Protein AF-T1CA15-F1 (afdb_monomer_lite)

pLDDT: mean 94.66, std 3.18, range [81.75, 98.56]

InterPro domains:
  IPR001030 Aconitase/3-isopropylmalate dehydratase large subunit, alpha/beta/alpha domain [PF00330] (1-176)
  IPR001030 Aconitase/3-isopropylmalate dehydratase large subunit, alpha/beta/alpha domain [PR00415] (44-57)
  IPR001030 Aconitase/3-isopropylmalate dehydratase large subunit, alpha/beta/alpha domain [PR00415] (68-76)
  IPR001030 Aconitase/3-isopropylmalate dehydratase large subunit, alpha/beta/alpha domain [PR00415] (101-114)
  IPR001030 Aconitase/3-isopropylmalate dehydratase large subunit, alpha/beta/alpha domain [PR00415] (115-130)
  IPR006249 Aconitase/Iron-responsive element-binding protein 2 [PTHR11670] (1-176)
  IPR015931 Aconitase/3-isopropylmalate dehydratase large subunit, alpha/beta/alpha, subdomain 1/3 [G3DSA:3.30.499.10] (1-176)
  IPR036008 Aconitase, iron-sulfur domain [SSF53732] (1-176)

Radius of gyration: 20.43 Å; chains: 1; bounding box: 48×47×51 Å

Sequence (176 aa):
MRDAMKKLGGDPKRINPLSPVELVIDHSVQVDFAQSPDSFARNRTMEFERNHERYAFLRWGQEAFDNFRVVPPDTGIVHQVNIEYLARVVFANQLSGTSWLYPDTLVGTDSHTTMVNGLGVLGWGVGGIEAEAAMLGQPMTMVIPEVVGVRLTGRLGAHATATDLVLTLTEMLRKH

Secondary structure (DSSP, 8-state):
-HHHHHHTTS-GGG-S-SS-EEEE--SS---SS-SSTTHHHHHHHHHHHHHHHHHHHHHHHHHH-TTEEEEPTTS--HHHHIIIII--SEEEEEETTEEEEEE-EEEESSGGGGGGGGGT-EEEE--HHHHHHHHTTPPPP-PPPP-------S---TT--HHHHHHHHHHHHHH-

Structure (mmCIF, N/CA/C/O backbone):
data_AF-T1CA15-F1
#
_entry.id   AF-T1CA15-F1
#
loop_
_atom_site.group_PDB
_atom_site.id
_atom_site.type_symbol
_atom_site.label_atom_id
_atom_site.label_alt_id
_atom_site.label_comp_id
_atom_site.label_asym_id
_atom_site.label_entity_id
_atom_site.label_seq_id
_atom_site.pdbx_PDB_ins_code
_atom_site.Cartn_x
_atom_site.Cartn_y
_atom_site.Cartn_z
_atom_site.occupancy
_atom_site.B_iso_or_equiv
_atom_site.auth_seq_id
_atom_site.auth_comp_id
_atom_site.auth_asym_id
_atom_site.auth_atom_id
_atom_site.pdbx_PDB_model_num
ATOM 1 N N . MET A 1 1 ? -10.707 16.316 12.536 1.00 89.19 1 MET A N 1
ATOM 2 C CA . MET A 1 1 ? -11.634 15.716 13.533 1.00 89.19 1 MET A CA 1
ATOM 3 C C . MET A 1 1 ? -11.376 16.136 14.988 1.00 89.19 1 MET A C 1
ATOM 5 O O . MET A 1 1 ? -12.339 16.474 15.669 1.00 89.19 1 MET A O 1
ATOM 9 N N . ARG A 1 2 ? -10.124 16.174 15.480 1.00 93.44 2 ARG A N 1
ATOM 10 C CA . ARG A 1 2 ? -9.797 16.571 16.873 1.00 93.44 2 ARG A CA 1
ATOM 11 C C . ARG A 1 2 ? -10.387 17.921 17.311 1.00 93.44 2 ARG A C 1
ATOM 13 O O . ARG A 1 2 ? -11.005 17.998 18.370 1.00 93.44 2 ARG A O 1
ATOM 20 N N . ASP A 1 3 ? -10.282 18.954 16.477 1.00 94.81 3 ASP A N 1
ATOM 21 C CA . ASP A 1 3 ? -10.852 20.272 16.795 1.00 94.81 3 ASP A CA 1
ATOM 22 C C . ASP A 1 3 ? -12.380 20.262 16.880 1.00 94.81 3 ASP A C 1
ATOM 24 O O . ASP A 1 3 ? -12.959 20.933 17.731 1.00 94.81 3 ASP A O 1
ATOM 28 N N . ALA A 1 4 ? -13.046 19.484 16.022 1.00 94.00 4 ALA A N 1
ATOM 29 C CA . ALA A 1 4 ? -14.497 19.329 16.066 1.00 94.00 4 ALA A CA 1
ATOM 30 C C . ALA A 1 4 ? -14.933 18.613 17.354 1.00 94.00 4 ALA A C 1
ATOM 32 O O . ALA A 1 4 ? -15.841 19.086 18.030 1.00 94.00 4 ALA A O 1
ATOM 33 N N . MET A 1 5 ? -14.226 17.546 17.745 1.00 94.12 5 MET A N 1
ATOM 34 C CA . MET A 1 5 ? -14.454 16.837 19.010 1.00 94.12 5 MET A CA 1
ATOM 35 C C . MET A 1 5 ? -14.332 17.785 20.210 1.00 94.12 5 MET A C 1
ATOM 37 O O . MET A 1 5 ? -15.215 17.813 21.064 1.00 94.12 5 MET A O 1
ATOM 41 N N . LYS A 1 6 ? -13.299 18.640 20.215 1.00 95.56 6 LYS A N 1
ATOM 42 C CA . LYS A 1 6 ? -13.110 19.674 21.242 1.00 95.56 6 LYS A CA 1
ATOM 43 C C . LYS A 1 6 ? -14.263 20.680 21.275 1.00 95.56 6 LYS A C 1
ATOM 45 O O . LYS A 1 6 ? -14.764 20.996 22.349 1.00 95.56 6 LYS A O 1
ATOM 50 N N . LYS A 1 7 ? -14.686 21.191 20.111 1.00 96.00 7 LYS A N 1
ATOM 51 C CA . LYS A 1 7 ? -15.799 22.155 19.996 1.00 96.00 7 LYS A CA 1
ATOM 52 C C . LYS A 1 7 ? -17.125 21.582 20.499 1.00 96.00 7 LYS A C 1
ATOM 54 O O . LYS A 1 7 ? -17.937 22.329 21.027 1.00 96.00 7 LYS A O 1
ATOM 59 N N . LEU A 1 8 ? -17.319 20.272 20.361 1.00 95.62 8 LEU A N 1
ATOM 60 C CA . LEU A 1 8 ? -18.486 19.546 20.864 1.00 95.62 8 LEU A CA 1
ATOM 61 C C . LEU A 1 8 ? -18.357 19.136 22.347 1.00 95.62 8 LEU A C 1
ATOM 63 O O . LEU A 1 8 ? -19.234 18.450 22.862 1.00 95.62 8 LEU A O 1
ATOM 67 N N . GLY A 1 9 ? -17.283 19.540 23.038 1.00 96.19 9 GLY A N 1
ATOM 68 C CA . GLY A 1 9 ? -17.047 19.233 24.455 1.00 96.19 9 GLY A CA 1
ATOM 69 C C . GLY A 1 9 ? -16.539 17.812 24.730 1.00 96.19 9 GLY A C 1
ATOM 70 O O . GLY A 1 9 ? -16.473 17.403 25.887 1.00 96.19 9 GLY A O 1
ATOM 71 N N . 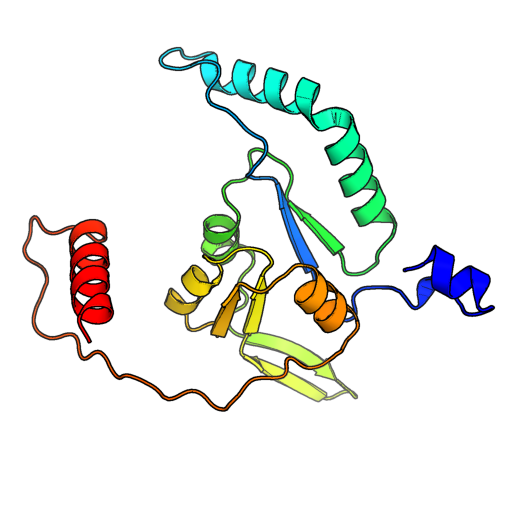GLY A 1 10 ? -16.183 17.053 23.691 1.00 94.69 10 GLY A N 1
ATOM 72 C CA . GLY A 1 10 ? -15.599 15.720 23.814 1.00 94.69 10 GLY A CA 1
ATOM 73 C C . GLY A 1 10 ? -14.077 15.745 23.974 1.00 94.69 10 GLY A C 1
ATOM 74 O O . GLY A 1 10 ? -13.422 16.757 23.730 1.00 94.69 10 GLY A O 1
ATOM 75 N N . ASP A 1 11 ? -13.501 14.598 24.340 1.00 94.06 11 ASP A N 1
ATOM 76 C CA . ASP A 1 11 ? -12.048 14.415 24.421 1.00 94.06 11 ASP A CA 1
ATOM 77 C C . ASP A 1 11 ? -11.429 14.208 23.020 1.00 94.06 11 ASP A C 1
ATOM 79 O O . ASP A 1 11 ? -11.693 13.179 22.386 1.00 94.06 11 ASP A O 1
ATOM 83 N N . PRO A 1 12 ? -10.576 15.129 22.526 1.00 93.06 12 PRO A N 1
ATOM 84 C CA . PRO A 1 12 ? -9.920 14.997 21.227 1.00 93.06 12 PRO A CA 1
ATOM 85 C C . PRO A 1 12 ? -8.980 13.797 21.132 1.00 93.06 12 PRO A C 1
ATOM 87 O O . PRO A 1 12 ? -8.750 13.308 20.027 1.00 93.06 12 PRO A O 1
ATOM 90 N N . LYS A 1 13 ? -8.446 13.297 22.255 1.00 92.62 13 LYS A N 1
ATOM 91 C CA . LYS A 1 13 ? -7.541 12.137 22.253 1.00 92.62 13 LYS A CA 1
ATOM 92 C C . LYS A 1 13 ? -8.232 10.853 21.808 1.00 92.62 13 LYS A C 1
ATOM 94 O O . LYS A 1 13 ? -7.567 9.949 21.322 1.00 92.62 13 LYS A O 1
ATOM 99 N N . ARG A 1 14 ? -9.566 10.799 21.882 1.00 89.75 14 ARG A N 1
ATOM 100 C CA . ARG A 1 14 ? -10.356 9.694 21.317 1.00 89.75 14 ARG A CA 1
ATOM 101 C C . ARG A 1 14 ? -10.278 9.616 19.793 1.00 89.75 14 ARG A C 1
ATOM 103 O O . ARG A 1 14 ? -10.578 8.569 19.235 1.00 89.75 14 ARG A O 1
ATOM 110 N N . ILE A 1 15 ? -9.895 10.702 19.122 1.00 92.25 15 ILE A N 1
ATOM 111 C CA . ILE A 1 15 ? -9.552 10.669 17.701 1.00 92.25 15 ILE A CA 1
ATOM 112 C C . ILE A 1 15 ? -8.110 10.169 17.609 1.00 92.25 15 ILE A C 1
ATOM 114 O O . ILE A 1 15 ? -7.158 10.959 17.641 1.00 92.25 15 ILE A O 1
ATOM 118 N N . ASN A 1 16 ? -7.969 8.850 17.569 1.00 92.50 16 ASN A N 1
ATOM 119 C CA . ASN A 1 16 ? -6.706 8.142 17.431 1.00 92.50 16 ASN A CA 1
ATOM 120 C C . ASN A 1 16 ? -6.945 6.823 16.684 1.00 92.50 16 ASN A C 1
ATOM 122 O O . ASN A 1 16 ? -7.985 6.205 16.927 1.00 92.50 16 ASN A O 1
ATOM 126 N N . PRO A 1 17 ? -6.019 6.367 15.822 1.00 92.69 17 PRO A N 1
ATOM 127 C CA . PRO A 1 17 ? -6.166 5.072 15.175 1.00 92.69 17 PRO A CA 1
ATOM 128 C C . PRO A 1 17 ? -6.261 3.939 16.206 1.00 92.69 17 PRO A C 1
ATOM 130 O O . PRO A 1 17 ? -5.456 3.859 17.138 1.00 92.69 17 PRO A O 1
ATOM 133 N N . LEU A 1 18 ? -7.261 3.074 16.053 1.00 91.25 18 LEU A N 1
ATOM 134 C CA . LEU A 1 18 ? -7.490 1.878 16.868 1.00 91.25 18 LEU A CA 1
ATOM 135 C C . LEU A 1 18 ? -6.768 0.648 16.306 1.00 91.25 18 LEU A C 1
ATOM 137 O O . LEU A 1 18 ? -6.543 -0.321 17.027 1.00 91.25 18 LEU A O 1
ATOM 141 N N . SER A 1 19 ? -6.390 0.707 15.032 1.00 89.69 19 SER A N 1
ATOM 142 C CA . SER A 1 19 ? -5.576 -0.289 14.341 1.00 89.69 19 SER A CA 1
ATOM 143 C C . SER A 1 19 ? -4.213 0.309 13.975 1.00 89.69 19 SER A C 1
ATOM 145 O O . SER A 1 19 ? -4.099 1.537 13.910 1.00 89.69 19 SER A O 1
ATOM 147 N N . PRO A 1 20 ? -3.179 -0.522 13.746 1.00 92.50 20 PRO A N 1
ATOM 148 C CA . PRO A 1 20 ? -1.911 -0.053 13.200 1.00 92.50 20 PRO A CA 1
ATOM 149 C C . PRO A 1 20 ? -2.125 0.699 11.885 1.00 92.50 20 PRO A C 1
ATOM 151 O O . PRO A 1 20 ? -2.907 0.260 11.042 1.00 92.50 20 PRO A O 1
ATOM 154 N N . VAL A 1 21 ? -1.443 1.832 11.731 1.00 95.38 21 VAL A N 1
ATOM 155 C CA . VAL A 1 21 ? -1.439 2.620 10.499 1.00 95.38 21 VAL A CA 1
ATOM 156 C C . VAL A 1 21 ? -0.005 2.926 10.115 1.00 95.38 21 VAL A C 1
ATOM 158 O O . VAL A 1 21 ? 0.724 3.580 10.865 1.00 95.38 21 VAL A O 1
ATOM 161 N N . GLU A 1 22 ? 0.381 2.497 8.922 1.00 95.19 22 GLU A N 1
ATOM 162 C CA . GLU A 1 22 ? 1.690 2.761 8.347 1.00 95.19 22 GLU A CA 1
ATOM 163 C C . GLU A 1 22 ? 1.566 3.641 7.101 1.00 95.19 22 GLU A C 1
ATOM 165 O O . GLU A 1 22 ? 0.942 3.264 6.111 1.00 95.19 22 GLU A O 1
ATOM 170 N N . LEU A 1 23 ? 2.175 4.826 7.147 1.00 96.06 23 LEU A N 1
ATOM 171 C CA . LEU A 1 23 ? 2.281 5.732 6.009 1.00 96.06 23 LEU A CA 1
ATOM 172 C C . LEU A 1 23 ? 3.685 5.642 5.421 1.00 96.06 23 LEU A C 1
ATOM 174 O O . LEU A 1 23 ? 4.666 5.866 6.124 1.00 96.06 23 LEU A O 1
ATOM 178 N N . VAL A 1 24 ? 3.781 5.359 4.125 1.00 96.06 24 VAL A N 1
ATOM 179 C CA . VAL A 1 24 ? 5.047 5.368 3.384 1.00 96.06 24 VAL A CA 1
ATOM 180 C C . VAL A 1 24 ? 5.116 6.630 2.535 1.00 96.06 24 VAL A C 1
ATOM 182 O O . VAL A 1 24 ? 4.155 6.972 1.851 1.00 96.06 24 VAL A O 1
ATOM 185 N N . ILE A 1 25 ? 6.237 7.348 2.613 1.00 94.56 25 ILE A N 1
ATOM 186 C CA . ILE A 1 25 ? 6.485 8.539 1.797 1.00 94.56 25 ILE A CA 1
ATOM 187 C C . ILE A 1 25 ? 7.219 8.113 0.523 1.00 94.56 25 ILE A C 1
ATOM 189 O O . ILE A 1 25 ? 8.422 7.873 0.547 1.00 94.56 25 ILE A O 1
ATOM 193 N N . ASP A 1 26 ? 6.490 8.023 -0.584 1.00 93.62 26 ASP A N 1
ATOM 194 C CA . ASP A 1 26 ? 7.010 7.558 -1.878 1.00 93.62 26 ASP A CA 1
ATOM 195 C C . ASP A 1 26 ? 6.513 8.374 -3.090 1.00 93.62 26 ASP A C 1
ATOM 197 O O . ASP A 1 26 ? 7.144 8.365 -4.142 1.00 93.62 26 ASP A O 1
ATOM 201 N N . HIS A 1 27 ? 5.427 9.140 -2.943 1.00 93.38 27 HIS A N 1
ATOM 202 C CA . HIS A 1 27 ? 4.828 9.971 -4.003 1.00 93.38 27 HIS A CA 1
ATOM 203 C C . HIS A 1 27 ? 5.353 11.424 -4.051 1.00 93.38 27 HIS A C 1
ATOM 205 O O . HIS A 1 27 ? 4.705 12.317 -4.602 1.00 93.38 27 HIS A O 1
ATOM 211 N N . SER A 1 28 ? 6.489 11.706 -3.417 1.00 91.12 28 SER A N 1
ATOM 212 C CA . SER A 1 28 ? 7.079 13.051 -3.317 1.00 91.12 28 SER A CA 1
ATOM 213 C C . SER A 1 28 ? 8.302 13.250 -4.210 1.00 91.12 28 SER A C 1
ATOM 215 O O . SER A 1 28 ? 8.529 14.373 -4.674 1.00 91.12 28 SER A O 1
ATOM 217 N N . VAL A 1 29 ? 9.063 12.183 -4.467 1.00 90.31 29 VAL A N 1
ATOM 218 C CA . VAL A 1 29 ? 10.289 12.228 -5.264 1.00 90.31 29 VAL A CA 1
ATOM 219 C C . VAL A 1 29 ? 9.976 12.399 -6.751 1.00 90.31 29 VAL A C 1
ATOM 221 O O . VAL A 1 29 ? 9.021 11.836 -7.285 1.00 90.31 29 VAL A O 1
ATOM 224 N N . GLN A 1 30 ? 10.799 13.189 -7.436 1.00 93.75 30 GLN A N 1
ATOM 225 C CA . GLN A 1 30 ? 10.722 13.410 -8.877 1.00 93.75 30 GLN A CA 1
ATOM 226 C C . GLN A 1 30 ? 12.086 13.144 -9.513 1.00 93.75 30 GLN A C 1
ATOM 228 O O . GLN A 1 30 ? 13.130 13.286 -8.876 1.00 93.75 30 GLN A O 1
ATOM 233 N N . VAL A 1 31 ? 12.080 12.770 -10.791 1.00 95.31 31 VAL A N 1
ATOM 234 C CA . VAL A 1 31 ? 13.310 12.588 -11.569 1.00 95.31 31 VAL A CA 1
ATOM 235 C C . VAL A 1 31 ? 13.703 13.931 -12.196 1.00 95.31 31 VAL A C 1
ATOM 237 O O . VAL A 1 31 ? 13.526 14.137 -13.393 1.00 95.31 31 VAL A O 1
ATOM 240 N N . ASP A 1 32 ? 14.198 14.866 -11.377 1.00 96.56 32 ASP A N 1
ATOM 241 C CA . ASP A 1 32 ? 14.714 16.166 -11.845 1.00 96.56 32 ASP A CA 1
ATOM 242 C C . ASP A 1 32 ? 16.075 16.012 -12.556 1.00 96.56 32 ASP A C 1
ATOM 244 O O . ASP A 1 32 ? 16.384 16.710 -13.523 1.00 96.56 32 ASP A O 1
ATOM 248 N N . PHE A 1 33 ? 16.885 15.061 -12.090 1.00 97.00 33 PHE A N 1
ATOM 249 C CA . PHE A 1 33 ? 18.194 14.707 -12.626 1.00 97.00 33 PHE A CA 1
ATOM 250 C C . PHE A 1 33 ? 18.271 13.201 -12.896 1.00 97.00 33 PHE A C 1
ATOM 252 O O . PHE A 1 33 ? 17.764 12.389 -12.119 1.00 97.00 33 PHE A O 1
ATOM 259 N N . ALA A 1 34 ? 18.942 12.821 -13.985 1.00 97.19 34 ALA A N 1
ATOM 260 C CA . ALA A 1 34 ? 19.158 11.433 -14.383 1.00 97.19 34 ALA A CA 1
ATOM 261 C C . ALA A 1 34 ? 20.532 11.254 -15.053 1.00 97.19 34 ALA A C 1
ATOM 263 O O . ALA A 1 34 ? 21.166 12.226 -15.458 1.00 97.19 34 ALA A O 1
ATOM 264 N N . GLN A 1 35 ? 20.963 9.996 -15.202 1.00 96.56 35 GLN A N 1
ATOM 265 C CA . GLN A 1 35 ? 22.177 9.598 -15.935 1.00 96.56 35 GLN A CA 1
ATOM 266 C C . GLN A 1 35 ? 23.503 10.165 -15.390 1.00 96.56 35 GLN A C 1
ATOM 268 O O . GLN A 1 35 ? 24.488 10.239 -16.121 1.00 96.56 35 GLN A O 1
ATOM 273 N N . SER A 1 36 ? 23.565 10.515 -14.103 1.00 96.88 36 SER A N 1
ATOM 274 C CA . SER A 1 36 ? 24.800 10.935 -13.436 1.00 96.88 36 SER A CA 1
ATOM 275 C C . SER A 1 36 ? 24.932 10.285 -12.051 1.00 96.88 36 SER A C 1
ATOM 277 O O . SER A 1 36 ? 23.912 10.070 -11.388 1.00 96.88 36 SER A O 1
ATOM 279 N N . PRO A 1 37 ? 26.155 9.979 -11.567 1.00 97.25 37 PRO A N 1
ATOM 280 C CA . PRO A 1 37 ? 26.356 9.392 -10.238 1.00 97.25 37 PRO A CA 1
ATOM 281 C C . PRO A 1 37 ? 25.771 10.220 -9.080 1.00 97.25 37 PRO A C 1
ATOM 283 O O . PRO A 1 37 ? 25.449 9.668 -8.032 1.00 97.25 37 PRO A O 1
ATOM 286 N N . ASP A 1 38 ? 25.611 11.534 -9.262 1.00 97.00 38 ASP A N 1
ATOM 287 C CA . ASP A 1 38 ? 25.052 12.467 -8.274 1.00 97.00 38 ASP A CA 1
ATOM 288 C C . ASP A 1 38 ? 23.530 12.686 -8.405 1.00 97.00 38 ASP A C 1
ATOM 290 O O . ASP A 1 38 ? 22.942 13.377 -7.571 1.00 97.00 38 ASP A O 1
ATOM 294 N N . SER A 1 39 ? 22.868 12.105 -9.418 1.00 97.06 39 SER A N 1
ATOM 295 C CA . SER A 1 39 ? 21.443 12.355 -9.698 1.00 97.06 39 SER A CA 1
ATOM 296 C C . SER A 1 39 ? 20.541 12.023 -8.511 1.00 97.06 39 SER A C 1
ATOM 298 O O . SER A 1 39 ? 19.649 12.799 -8.182 1.00 97.06 39 SER A O 1
ATOM 300 N N . PHE A 1 40 ? 20.801 10.904 -7.830 1.00 94.19 40 PHE A N 1
ATOM 301 C CA . PHE A 1 40 ? 20.013 10.483 -6.672 1.00 94.19 40 PHE A CA 1
ATOM 302 C C . PHE A 1 40 ? 20.088 11.493 -5.521 1.00 94.19 40 PHE A C 1
ATOM 304 O O . PHE A 1 40 ? 19.059 11.934 -5.015 1.00 94.19 40 PHE A O 1
ATOM 311 N N . ALA A 1 41 ? 21.301 11.922 -5.154 1.00 94.69 41 ALA A N 1
ATOM 312 C CA . ALA A 1 41 ? 21.499 12.898 -4.086 1.00 94.69 41 ALA A CA 1
ATOM 313 C C . ALA A 1 41 ? 20.819 14.236 -4.410 1.00 94.69 41 ALA A C 1
ATOM 315 O O . ALA A 1 41 ? 20.187 14.834 -3.544 1.00 94.69 41 ALA A O 1
ATOM 316 N N . ARG A 1 42 ? 20.892 14.675 -5.671 1.00 96.25 42 ARG A N 1
ATOM 317 C CA . ARG A 1 42 ? 20.270 15.928 -6.115 1.00 96.25 42 ARG A CA 1
ATOM 318 C C . ARG A 1 42 ? 18.746 15.864 -6.121 1.00 96.25 42 ARG A C 1
ATOM 320 O O . ARG A 1 42 ? 18.116 16.812 -5.662 1.00 96.25 42 ARG A O 1
ATOM 327 N N . ASN A 1 43 ? 18.160 14.761 -6.588 1.00 96.12 43 ASN A N 1
ATOM 328 C CA . ASN A 1 43 ? 16.707 14.567 -6.553 1.00 96.12 43 ASN A CA 1
ATOM 329 C C . ASN A 1 43 ? 16.186 14.546 -5.111 1.00 96.12 43 ASN A C 1
ATOM 331 O O . ASN A 1 43 ? 15.187 15.196 -4.820 1.00 96.12 43 ASN A O 1
ATOM 335 N N . ARG A 1 44 ? 16.905 13.889 -4.193 1.00 92.75 44 ARG A N 1
ATOM 336 C CA . ARG A 1 44 ? 16.595 13.901 -2.754 1.00 92.75 44 ARG A CA 1
ATOM 337 C C . ARG A 1 44 ? 16.625 15.313 -2.164 1.00 92.75 44 ARG A C 1
ATOM 339 O O . ARG A 1 44 ? 15.724 15.687 -1.418 1.00 92.75 44 ARG A O 1
ATOM 346 N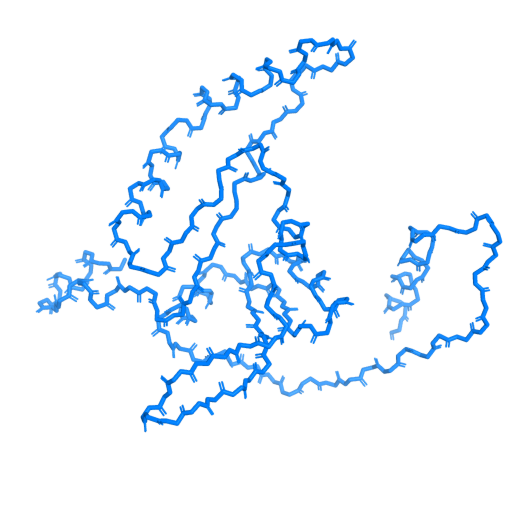 N . THR A 1 45 ? 17.644 16.114 -2.488 1.00 94.06 45 THR A N 1
ATOM 347 C CA . THR A 1 45 ? 17.710 17.513 -2.030 1.00 94.06 45 THR A CA 1
ATOM 348 C C . THR A 1 45 ? 16.500 18.310 -2.523 1.00 94.06 45 THR A C 1
ATOM 350 O O . THR A 1 45 ? 15.823 18.940 -1.714 1.00 94.06 45 THR A O 1
ATOM 353 N N . MET A 1 46 ? 16.174 18.214 -3.817 1.00 94.94 46 MET A N 1
ATOM 354 C CA . MET A 1 46 ? 15.013 18.892 -4.413 1.00 94.94 46 MET A CA 1
ATOM 355 C C . MET A 1 46 ? 13.689 18.445 -3.782 1.00 94.94 46 MET A C 1
ATOM 357 O O . MET A 1 46 ? 12.818 19.269 -3.502 1.00 94.94 46 MET A O 1
ATOM 361 N N . GLU A 1 47 ? 13.525 17.143 -3.543 1.00 94.56 47 GLU A N 1
ATOM 362 C CA . GLU A 1 47 ? 12.342 16.581 -2.895 1.00 94.56 47 GLU A CA 1
ATOM 363 C C . GLU A 1 47 ? 12.136 17.180 -1.498 1.00 94.56 47 GLU A C 1
ATOM 365 O O . GLU A 1 47 ? 11.023 17.611 -1.173 1.00 94.56 47 GLU A O 1
ATOM 370 N N . PHE A 1 48 ? 13.196 17.230 -0.685 1.00 92.06 48 PHE A N 1
ATOM 371 C CA . PHE A 1 48 ? 13.127 17.751 0.677 1.00 92.06 48 PHE A CA 1
ATOM 372 C C . PHE A 1 48 ? 12.815 19.251 0.699 1.00 92.06 48 PHE A C 1
ATOM 374 O O . PHE A 1 48 ? 11.968 19.688 1.478 1.00 92.06 48 PHE A O 1
ATOM 381 N N . GLU A 1 49 ? 13.437 20.031 -0.188 1.00 94.00 49 GLU A N 1
ATOM 382 C CA . GLU A 1 49 ? 13.157 21.465 -0.334 1.00 94.00 49 GLU A CA 1
ATOM 383 C C . GLU A 1 49 ? 11.692 21.727 -0.714 1.00 94.00 49 GLU A C 1
ATOM 385 O O . GLU A 1 49 ? 11.044 22.595 -0.129 1.00 94.00 49 GLU A O 1
ATOM 390 N N . ARG A 1 50 ? 11.136 20.943 -1.647 1.00 95.81 50 ARG A N 1
ATOM 391 C CA . ARG A 1 50 ? 9.751 21.096 -2.126 1.00 95.81 50 ARG A CA 1
ATOM 392 C C . ARG A 1 50 ? 8.698 20.642 -1.113 1.00 95.81 50 ARG A C 1
ATOM 394 O O . ARG A 1 50 ? 7.587 21.167 -1.120 1.00 95.81 50 ARG A O 1
ATOM 401 N N . ASN A 1 51 ? 9.011 19.656 -0.271 1.00 95.69 51 ASN A N 1
ATOM 402 C CA . ASN A 1 51 ? 8.030 18.985 0.592 1.00 95.69 51 ASN A CA 1
ATOM 403 C C . ASN A 1 51 ? 8.265 19.199 2.095 1.00 95.69 51 ASN A C 1
ATOM 405 O O . ASN A 1 51 ? 7.620 18.532 2.907 1.00 95.69 51 ASN A O 1
ATOM 409 N N . HIS A 1 52 ? 9.131 20.141 2.482 1.00 93.56 52 HIS A N 1
ATOM 410 C CA . HIS A 1 52 ? 9.506 20.386 3.878 1.00 93.56 52 HIS A CA 1
ATOM 411 C C . HIS A 1 52 ? 8.300 20.495 4.832 1.00 93.56 52 HIS A C 1
ATOM 413 O O . HIS A 1 52 ? 8.254 19.815 5.856 1.00 93.56 52 HIS A O 1
ATOM 419 N N . GLU A 1 53 ? 7.291 21.304 4.488 1.00 95.81 53 GLU A N 1
ATOM 420 C CA . GLU A 1 53 ? 6.095 21.483 5.327 1.00 95.81 53 GLU A CA 1
ATOM 421 C C . GLU A 1 53 ? 5.285 20.187 5.469 1.00 95.81 53 GLU A C 1
ATOM 423 O O . GLU A 1 53 ? 4.858 19.835 6.569 1.00 95.81 53 GLU A O 1
ATOM 428 N N . ARG A 1 54 ? 5.137 19.422 4.380 1.00 95.00 54 ARG A N 1
ATOM 429 C CA . ARG A 1 54 ? 4.436 18.130 4.395 1.00 95.00 54 ARG A CA 1
ATOM 430 C C . ARG A 1 54 ? 5.155 17.133 5.301 1.00 95.00 54 ARG A C 1
ATOM 432 O O . ARG A 1 54 ? 4.504 16.439 6.073 1.00 95.00 54 ARG A O 1
ATOM 439 N N . TYR A 1 55 ? 6.485 17.085 5.259 1.00 93.25 55 TYR A N 1
ATOM 440 C CA . TYR A 1 55 ? 7.271 16.195 6.119 1.00 93.25 55 TYR A CA 1
ATOM 441 C C . TYR A 1 55 ? 7.220 16.609 7.586 1.00 93.25 55 TYR A C 1
ATOM 443 O O . TYR A 1 55 ? 7.095 15.746 8.455 1.00 93.25 55 TYR A O 1
ATOM 451 N N . ALA A 1 56 ? 7.250 17.914 7.872 1.00 93.38 56 ALA A N 1
ATOM 452 C CA . ALA A 1 56 ? 7.045 18.425 9.223 1.00 93.38 56 ALA A CA 1
ATOM 453 C C . ALA A 1 56 ? 5.652 18.046 9.757 1.00 93.38 56 ALA A C 1
ATOM 455 O O . ALA A 1 56 ? 5.536 17.578 10.889 1.00 93.38 56 ALA A O 1
ATOM 456 N N . PHE A 1 57 ? 4.612 18.166 8.926 1.00 95.19 57 PHE A N 1
ATOM 457 C CA . PHE A 1 57 ? 3.249 17.778 9.282 1.00 95.19 57 PHE A CA 1
ATOM 458 C C . PHE A 1 57 ? 3.112 16.271 9.541 1.00 95.19 57 PHE A C 1
ATOM 460 O O . PHE A 1 57 ? 2.519 15.868 10.539 1.00 95.19 57 PHE A O 1
ATOM 467 N N . LEU A 1 58 ? 3.703 15.425 8.693 1.00 93.69 58 LEU A N 1
ATOM 468 C CA . LEU A 1 58 ? 3.689 13.970 8.885 1.00 93.69 58 LEU A CA 1
ATOM 469 C C . LEU A 1 58 ? 4.473 13.542 10.131 1.00 93.69 58 LEU A C 1
ATOM 471 O O . LEU A 1 58 ? 4.016 12.669 10.869 1.00 93.69 58 LEU A O 1
ATOM 475 N N . ARG A 1 59 ? 5.613 14.188 10.410 1.00 90.50 59 ARG A N 1
ATOM 476 C CA . ARG A 1 59 ? 6.387 13.955 11.638 1.00 90.50 59 ARG A CA 1
ATOM 477 C C . ARG A 1 59 ? 5.590 14.342 12.881 1.00 90.50 59 ARG A C 1
ATOM 479 O O . ARG A 1 59 ? 5.524 13.549 13.814 1.00 90.50 59 ARG A O 1
ATOM 486 N N . TRP A 1 60 ? 4.942 15.507 12.868 1.00 94.38 60 TRP A N 1
ATOM 487 C CA . TRP A 1 60 ? 4.016 15.896 13.932 1.00 94.38 60 TRP A CA 1
ATOM 488 C C . TRP A 1 60 ? 2.904 14.855 14.107 1.00 94.38 60 TRP A C 1
ATOM 490 O O . TRP A 1 60 ? 2.595 14.476 15.232 1.00 94.38 60 TRP A O 1
ATOM 500 N N . GLY A 1 61 ? 2.339 14.347 13.007 1.00 92.19 61 GLY A N 1
ATOM 501 C CA . GLY A 1 61 ? 1.330 13.290 13.038 1.00 92.19 61 GLY A CA 1
ATOM 502 C C . GLY A 1 61 ? 1.830 12.035 13.754 1.00 92.19 61 GLY A C 1
ATOM 503 O O . GLY A 1 61 ? 1.141 11.514 14.625 1.00 92.19 61 GLY A O 1
ATOM 504 N N . GLN A 1 62 ? 3.050 11.583 13.455 1.00 90.69 62 GLN A N 1
ATOM 505 C CA . GLN A 1 62 ? 3.658 10.424 14.120 1.00 90.69 62 GLN A CA 1
ATOM 506 C C . GLN A 1 62 ? 3.783 10.602 15.639 1.00 90.69 62 GLN A C 1
ATOM 508 O O . GLN A 1 62 ? 3.601 9.650 16.386 1.00 90.69 62 GLN A O 1
ATOM 513 N N . GLU A 1 63 ? 4.069 11.815 16.106 1.00 91.56 63 GLU A N 1
ATOM 514 C CA . GLU A 1 63 ? 4.147 12.123 17.540 1.00 91.56 63 GLU A CA 1
ATOM 515 C C . GLU A 1 63 ? 2.762 12.323 18.177 1.00 91.56 63 GLU A C 1
ATOM 517 O O . GLU A 1 63 ? 2.586 12.142 19.381 1.00 91.56 63 GLU A O 1
ATOM 522 N N . ALA A 1 64 ? 1.764 12.708 17.380 1.00 91.81 64 ALA A N 1
ATOM 523 C CA . ALA A 1 64 ? 0.429 13.052 17.850 1.00 91.81 64 ALA A CA 1
ATOM 524 C C . ALA A 1 64 ? -0.535 11.853 17.962 1.00 91.81 64 ALA A C 1
ATOM 526 O O . ALA A 1 64 ? -1.617 12.028 18.543 1.00 91.81 64 ALA A O 1
ATOM 527 N N . PHE A 1 65 ? -0.195 10.683 17.406 1.00 92.38 65 PHE A N 1
ATOM 528 C CA . PHE A 1 65 ? -1.064 9.500 17.346 1.00 92.38 65 PHE A CA 1
ATOM 529 C C . PHE A 1 65 ? -0.327 8.201 17.731 1.00 92.38 65 PHE A C 1
ATOM 531 O O . PHE A 1 65 ? 0.680 7.855 17.124 1.00 92.38 65 PHE A O 1
ATOM 538 N N . ASP A 1 66 ? -0.874 7.426 18.677 1.00 86.88 66 ASP A N 1
ATOM 539 C CA . ASP A 1 66 ? -0.170 6.288 19.313 1.00 86.88 66 ASP A CA 1
ATOM 540 C C . ASP A 1 66 ? 0.065 5.066 18.392 1.00 86.88 66 ASP A C 1
ATOM 542 O O . ASP A 1 66 ? 0.956 4.257 18.642 1.00 86.88 66 ASP A O 1
ATOM 546 N N . ASN A 1 67 ? -0.719 4.925 17.318 1.00 89.12 67 ASN A N 1
ATOM 547 C CA . ASN A 1 67 ? -0.691 3.774 16.397 1.00 89.12 67 ASN A CA 1
ATOM 548 C C . ASN A 1 67 ? -0.305 4.160 14.963 1.00 89.12 67 ASN A C 1
ATOM 550 O O . ASN A 1 67 ? -0.555 3.406 14.024 1.00 89.12 67 ASN A O 1
ATOM 554 N N . PHE A 1 68 ? 0.284 5.340 14.788 1.00 93.56 68 PHE A N 1
ATOM 555 C CA . PHE A 1 68 ? 0.674 5.853 13.485 1.00 93.56 68 PHE A CA 1
ATOM 556 C C . PHE A 1 68 ? 2.192 5.794 13.323 1.00 93.56 68 PHE A C 1
ATOM 558 O O . PHE A 1 68 ? 2.940 6.293 14.161 1.00 93.56 68 PHE A O 1
ATOM 565 N N . ARG A 1 69 ? 2.657 5.170 12.241 1.00 92.75 69 ARG A N 1
ATOM 566 C CA . ARG A 1 69 ? 4.077 5.066 11.893 1.00 92.75 69 ARG A CA 1
ATOM 567 C C . ARG A 1 69 ? 4.304 5.627 10.503 1.00 92.75 69 ARG A C 1
ATOM 569 O O . ARG A 1 69 ? 3.535 5.351 9.588 1.00 92.75 69 ARG A O 1
ATOM 576 N N . VAL A 1 70 ? 5.389 6.368 10.342 1.00 93.06 70 VAL A N 1
ATOM 577 C CA . VAL A 1 70 ? 5.819 6.941 9.071 1.00 93.06 70 VAL A CA 1
ATOM 578 C C . VAL A 1 70 ? 7.114 6.262 8.646 1.00 93.06 70 VAL A C 1
ATOM 580 O O . VAL A 1 70 ? 8.128 6.326 9.342 1.00 93.06 70 VAL A O 1
ATOM 583 N N . VAL A 1 71 ? 7.084 5.621 7.484 1.00 92.06 71 VAL A N 1
ATOM 584 C CA . VAL A 1 71 ? 8.285 5.176 6.782 1.00 92.06 71 VAL A CA 1
ATOM 585 C C . VAL A 1 71 ? 8.839 6.387 6.020 1.00 92.06 71 VAL A C 1
ATOM 587 O O . VAL A 1 71 ? 8.110 6.980 5.217 1.00 92.06 71 VAL A O 1
ATOM 590 N N . PRO A 1 72 ? 10.088 6.804 6.296 1.00 87.19 72 PRO A N 1
ATOM 591 C CA . PRO A 1 72 ? 10.657 8.018 5.720 1.00 87.19 72 PRO A CA 1
ATOM 592 C C . PRO A 1 72 ? 10.860 7.895 4.199 1.00 87.19 72 PRO A C 1
ATOM 594 O O . PRO A 1 72 ? 10.905 6.771 3.681 1.00 87.19 72 PRO A O 1
ATOM 597 N N . PRO A 1 73 ? 11.033 9.030 3.489 1.00 86.50 73 PRO A N 1
ATOM 598 C CA . PRO A 1 73 ? 11.376 9.019 2.068 1.00 86.50 73 PRO A CA 1
ATOM 599 C C . PRO A 1 73 ? 12.663 8.227 1.807 1.00 86.50 73 PRO A C 1
ATOM 601 O O . PRO A 1 73 ? 13.451 7.968 2.719 1.00 86.50 73 PRO A O 1
ATOM 604 N N . ASP A 1 74 ? 12.861 7.839 0.547 1.00 84.00 74 ASP A N 1
ATOM 605 C CA . ASP A 1 74 ? 13.997 7.038 0.066 1.00 84.00 74 ASP A CA 1
ATOM 606 C C . ASP A 1 74 ? 14.120 5.615 0.638 1.00 84.00 74 ASP A C 1
ATOM 608 O O . ASP A 1 74 ? 15.154 4.969 0.460 1.00 84.00 74 ASP A O 1
ATOM 612 N N . THR A 1 75 ? 13.085 5.104 1.309 1.00 87.44 75 THR A N 1
ATOM 613 C CA . THR A 1 75 ? 13.064 3.713 1.803 1.00 87.44 75 THR A CA 1
ATOM 614 C C . THR A 1 75 ? 12.548 2.732 0.744 1.00 87.44 75 THR A C 1
ATOM 616 O O . THR A 1 75 ? 12.903 1.557 0.760 1.00 87.44 75 THR A O 1
ATOM 619 N N . GLY A 1 76 ? 11.722 3.206 -0.191 1.00 91.25 76 GLY A N 1
ATOM 620 C CA . GLY A 1 76 ? 11.090 2.398 -1.232 1.00 91.25 76 GLY A CA 1
ATOM 621 C C . GLY A 1 76 ? 9.681 2.894 -1.551 1.00 91.25 76 GLY A C 1
ATOM 622 O O . GLY A 1 76 ? 9.266 3.946 -1.070 1.00 91.25 76 GLY A O 1
ATOM 623 N N . ILE A 1 77 ? 8.950 2.124 -2.356 1.00 95.00 77 ILE A N 1
ATOM 624 C CA . ILE A 1 77 ? 7.540 2.382 -2.689 1.00 95.00 77 ILE A CA 1
ATOM 625 C C . ILE A 1 77 ? 6.612 1.599 -1.757 1.00 95.00 77 ILE A C 1
ATOM 627 O O . ILE A 1 77 ? 6.941 0.482 -1.351 1.00 95.00 77 ILE A O 1
ATOM 631 N N . VAL A 1 78 ? 5.442 2.159 -1.443 1.00 97.00 78 VAL A N 1
ATOM 632 C CA . VAL A 1 78 ? 4.523 1.679 -0.400 1.00 97.00 78 VAL A CA 1
ATOM 633 C C . VAL A 1 78 ? 4.220 0.188 -0.508 1.00 97.00 78 VAL A C 1
ATOM 635 O O . VAL A 1 78 ? 4.330 -0.530 0.482 1.00 97.00 78 VAL A O 1
ATOM 638 N N . HIS A 1 79 ? 3.921 -0.312 -1.708 1.00 97.62 79 HIS A N 1
ATOM 639 C CA . HIS A 1 79 ? 3.529 -1.712 -1.890 1.00 97.62 79 HIS A CA 1
ATOM 640 C C . HIS A 1 79 ? 4.708 -2.677 -1.842 1.00 97.62 79 HIS A C 1
ATOM 642 O O . HIS A 1 79 ? 4.545 -3.790 -1.352 1.00 97.62 79 HIS A O 1
ATOM 648 N N . GLN A 1 80 ? 5.897 -2.249 -2.275 1.00 97.19 80 GLN A N 1
ATOM 649 C CA . GLN A 1 80 ? 7.114 -3.052 -2.147 1.00 97.19 80 GLN A CA 1
ATOM 650 C C . GLN A 1 80 ? 7.550 -3.143 -0.680 1.00 97.19 80 GLN A C 1
ATOM 652 O O . GLN A 1 80 ? 7.770 -4.235 -0.163 1.00 97.19 80 GLN A O 1
ATOM 657 N N . VAL A 1 81 ? 7.583 -2.007 0.023 1.00 97.12 81 VAL A N 1
ATOM 658 C CA . VAL A 1 81 ? 7.857 -1.967 1.468 1.00 97.12 81 VAL A CA 1
ATOM 659 C C . VAL A 1 81 ? 6.815 -2.788 2.232 1.00 97.12 81 VAL A C 1
ATOM 661 O O . VAL A 1 81 ? 7.150 -3.470 3.200 1.00 97.12 81 VAL A O 1
ATOM 664 N N . ASN A 1 82 ? 5.556 -2.778 1.785 1.00 97.62 82 ASN A N 1
ATOM 665 C CA . ASN A 1 82 ? 4.516 -3.590 2.394 1.00 97.62 82 ASN A CA 1
ATOM 666 C C . ASN A 1 82 ? 4.827 -5.088 2.286 1.00 97.62 82 ASN A C 1
ATOM 668 O O . ASN A 1 82 ? 4.918 -5.757 3.310 1.00 97.62 82 ASN A O 1
ATOM 672 N N . ILE A 1 83 ? 5.057 -5.612 1.080 1.00 97.38 83 ILE A N 1
ATOM 673 C CA . ILE A 1 83 ? 5.308 -7.051 0.892 1.00 97.38 83 ILE A CA 1
ATOM 674 C C . ILE A 1 83 ? 6.645 -7.523 1.488 1.00 97.38 83 ILE A C 1
ATOM 676 O O . ILE A 1 83 ? 6.751 -8.684 1.874 1.00 97.38 83 ILE A O 1
ATOM 680 N N . GLU A 1 84 ? 7.657 -6.655 1.569 1.00 97.25 84 GLU A N 1
ATOM 681 C CA . GLU A 1 84 ? 8.989 -7.019 2.075 1.00 97.25 84 GLU A CA 1
ATOM 682 C C . GLU A 1 84 ? 9.134 -6.845 3.595 1.00 97.25 84 GLU A C 1
ATOM 684 O O . GLU A 1 84 ? 9.971 -7.515 4.203 1.00 97.25 84 GLU A O 1
ATOM 689 N N . TYR A 1 85 ? 8.357 -5.948 4.218 1.00 95.75 85 TYR A N 1
ATOM 690 C CA . TYR A 1 85 ? 8.591 -5.543 5.609 1.00 95.75 85 TYR A CA 1
ATOM 691 C C . TYR A 1 85 ? 7.331 -5.358 6.465 1.00 95.75 85 TYR A C 1
ATOM 693 O O . TYR A 1 85 ? 7.352 -5.717 7.644 1.00 95.75 85 TYR A O 1
ATOM 701 N N . LEU A 1 86 ? 6.249 -4.775 5.933 1.00 96.31 86 LEU A N 1
ATOM 702 C CA . LEU A 1 86 ? 5.084 -4.423 6.761 1.00 96.31 86 LEU A CA 1
ATOM 703 C C . LEU A 1 86 ? 4.040 -5.534 6.861 1.00 96.31 86 LEU A C 1
ATOM 705 O O . LEU A 1 86 ? 3.394 -5.626 7.899 1.00 96.31 86 LEU A O 1
ATOM 709 N N . AL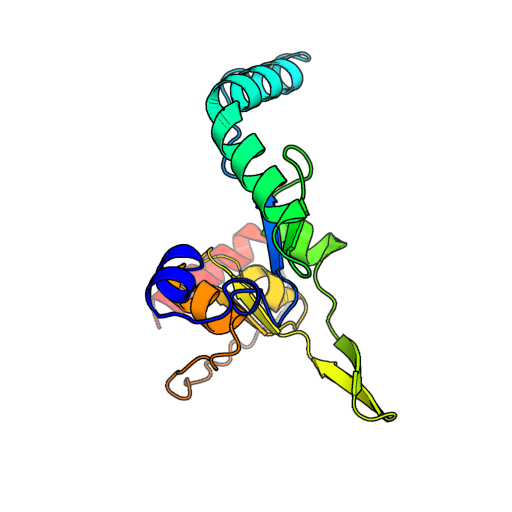A A 1 87 ? 3.855 -6.355 5.829 1.00 96.94 87 ALA A N 1
ATOM 710 C CA . ALA A 1 87 ? 2.860 -7.420 5.813 1.00 96.94 87 ALA A CA 1
ATOM 711 C C . ALA A 1 87 ? 3.198 -8.489 6.861 1.00 96.94 87 ALA A C 1
ATOM 713 O O . ALA A 1 87 ? 4.315 -9.006 6.914 1.00 96.94 87 ALA A O 1
ATOM 714 N N . ARG A 1 88 ? 2.221 -8.837 7.703 1.00 96.19 88 ARG A N 1
ATOM 715 C CA . ARG A 1 88 ? 2.397 -9.818 8.785 1.00 96.19 88 ARG A CA 1
ATOM 716 C C . ARG A 1 88 ? 1.960 -11.212 8.373 1.00 96.19 88 ARG A C 1
ATOM 718 O O . ARG A 1 88 ? 2.437 -12.178 8.962 1.00 96.19 88 ARG A O 1
ATOM 725 N N . VAL A 1 89 ? 1.064 -11.326 7.389 1.00 97.56 89 VAL A N 1
ATOM 726 C CA . VAL A 1 89 ? 0.373 -12.564 6.968 1.00 97.56 89 VAL A CA 1
ATOM 727 C C . VAL A 1 89 ? -0.551 -13.130 8.057 1.00 97.56 89 VAL A C 1
ATOM 729 O O . VAL A 1 89 ? -1.728 -13.378 7.803 1.00 97.56 89 VAL A O 1
ATOM 732 N N . VAL A 1 90 ? -0.056 -13.275 9.286 1.00 97.06 90 VAL A N 1
ATOM 733 C CA . VAL A 1 90 ? -0.812 -13.650 10.481 1.00 97.06 90 VAL A CA 1
ATOM 734 C C . VAL A 1 90 ? -0.454 -12.691 11.612 1.00 97.06 90 VAL A C 1
ATOM 736 O O . VAL A 1 90 ? 0.711 -12.553 11.982 1.00 97.06 90 VAL A O 1
ATOM 73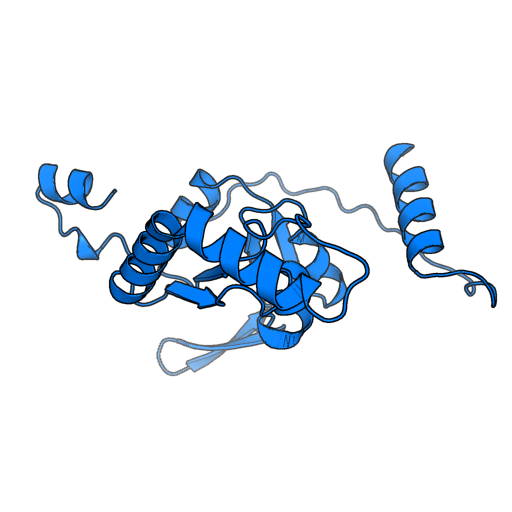9 N N . PHE A 1 91 ? -1.461 -12.054 12.200 1.00 94.69 91 PHE A N 1
ATOM 740 C CA . PHE A 1 91 ? -1.299 -11.308 13.443 1.00 94.69 91 PHE A CA 1
ATOM 741 C C . PHE A 1 91 ? -1.376 -12.243 14.647 1.00 94.69 91 PHE A C 1
ATOM 743 O O . PHE A 1 91 ? -2.195 -13.163 14.679 1.00 94.69 91 PHE A O 1
ATOM 750 N N . ALA A 1 92 ? -0.561 -11.957 15.661 1.00 93.25 92 ALA A N 1
ATOM 751 C CA . ALA A 1 92 ? -0.576 -12.638 16.947 1.00 93.25 92 ALA A CA 1
ATOM 752 C C . ALA A 1 92 ? -0.802 -11.621 18.070 1.00 93.25 92 ALA A C 1
ATOM 754 O O . ALA A 1 92 ? 0.109 -10.873 18.428 1.00 93.25 92 ALA A O 1
ATOM 755 N N . ASN A 1 93 ? -2.008 -11.613 18.644 1.00 87.94 93 ASN A N 1
ATOM 756 C CA . ASN A 1 93 ? -2.389 -10.665 19.693 1.00 87.94 93 ASN A CA 1
ATOM 757 C C . ASN A 1 93 ? -2.812 -11.385 20.976 1.00 87.94 93 ASN A C 1
ATOM 759 O O . ASN A 1 93 ? -3.324 -12.502 20.959 1.00 87.94 93 ASN A O 1
ATOM 763 N N . GLN A 1 94 ? -2.642 -10.708 22.108 1.00 87.44 94 GLN A N 1
ATOM 764 C CA . GLN A 1 94 ? -3.231 -11.100 23.387 1.00 87.44 94 GLN A CA 1
ATOM 765 C C . GLN A 1 94 ? -4.545 -10.338 23.573 1.00 87.44 94 GLN A C 1
ATOM 767 O O . GLN A 1 94 ? -4.534 -9.122 23.752 1.00 87.44 94 GLN A O 1
ATOM 772 N N . LEU A 1 95 ? -5.676 -11.042 23.529 1.00 81.75 95 LEU A N 1
ATOM 773 C CA . LEU A 1 95 ? -7.003 -10.478 23.793 1.00 81.75 95 LEU A CA 1
ATOM 774 C C . LEU A 1 95 ? -7.619 -11.228 24.973 1.00 81.75 95 LEU A C 1
ATOM 776 O O . LEU A 1 95 ? -7.801 -12.445 24.924 1.00 81.75 95 LEU A O 1
ATOM 780 N N . SER A 1 96 ? -7.925 -10.499 26.048 1.00 83.25 96 SER A N 1
ATOM 781 C CA . SER A 1 96 ? -8.542 -11.047 27.268 1.00 83.25 96 SER A CA 1
ATOM 782 C C . SER A 1 96 ? -7.773 -12.233 27.876 1.00 83.25 96 SER A C 1
ATOM 784 O O . SER A 1 96 ? -8.369 -13.216 28.308 1.00 83.25 96 SER A O 1
ATOM 786 N N . GLY A 1 97 ? -6.436 -12.164 27.870 1.00 87.75 97 GLY A N 1
ATOM 787 C CA . GLY A 1 97 ? -5.553 -13.214 28.401 1.00 87.75 97 GLY A CA 1
ATOM 788 C C . GLY A 1 97 ? -5.451 -14.472 27.531 1.00 87.75 97 GLY A C 1
ATOM 789 O O . GLY A 1 97 ? -4.797 -15.436 27.923 1.00 87.75 97 GLY A O 1
ATOM 790 N N . THR A 1 98 ? -6.089 -14.472 26.358 1.00 91.38 98 THR A N 1
ATOM 791 C CA . THR A 1 98 ? -5.997 -15.545 25.366 1.00 91.38 98 THR A CA 1
ATOM 792 C C . THR A 1 98 ? -5.134 -15.078 24.200 1.00 91.38 98 THR A C 1
ATOM 794 O O . THR A 1 98 ? -5.263 -13.944 23.735 1.00 91.38 98 THR A O 1
ATOM 797 N N . SER A 1 99 ? -4.257 -15.952 23.706 1.00 93.25 99 SER A N 1
ATOM 798 C CA . SER A 1 99 ? -3.506 -15.688 22.480 1.00 93.25 99 SER A CA 1
ATOM 799 C C . SER A 1 99 ? -4.395 -15.968 21.271 1.00 93.25 99 SER A C 1
ATOM 801 O O . SER A 1 99 ? -4.899 -17.077 21.108 1.00 93.25 99 SER A O 1
ATOM 803 N N . TRP A 1 100 ? -4.591 -14.949 20.442 1.00 95.50 100 TRP A N 1
ATOM 804 C CA . TRP A 1 100 ? -5.341 -15.022 19.198 1.00 95.50 100 TRP A CA 1
ATOM 805 C C . TRP A 1 100 ? -4.390 -14.934 18.019 1.00 95.50 100 TRP A C 1
ATOM 807 O O . TRP A 1 100 ? -3.518 -14.064 17.980 1.00 95.50 100 TRP A O 1
ATOM 817 N N . LEU A 1 101 ? -4.615 -15.812 17.047 1.00 95.75 101 LEU A N 1
ATOM 818 C CA . LEU A 1 101 ? -4.047 -15.711 15.715 1.00 95.75 101 LEU A CA 1
ATOM 819 C C . LEU A 1 101 ? -5.175 -15.373 14.749 1.00 95.75 101 LEU A C 1
ATOM 821 O O . LEU A 1 101 ? -6.230 -16.008 14.789 1.00 95.75 101 LEU A O 1
ATOM 825 N N . TYR A 1 102 ? -4.962 -14.380 13.899 1.00 95.19 102 TYR A N 1
ATOM 826 C CA . TYR A 1 102 ? -5.932 -13.997 12.878 1.00 95.19 102 TYR A CA 1
ATOM 827 C C . TYR A 1 102 ? -5.211 -13.551 11.602 1.00 95.19 102 TYR A C 1
ATOM 829 O O . TYR A 1 102 ? -4.061 -13.108 11.678 1.00 95.19 102 TYR A O 1
ATOM 837 N N . PRO A 1 103 ? -5.835 -13.721 10.422 1.00 97.44 103 PRO A N 1
ATOM 838 C CA . PRO A 1 103 ? -5.209 -13.349 9.161 1.00 97.44 103 PRO A CA 1
ATOM 839 C C . PRO A 1 103 ? -4.951 -11.845 9.104 1.00 97.44 103 PRO A C 1
ATOM 841 O O . PRO A 1 103 ? -5.739 -11.045 9.610 1.00 97.44 103 PRO A O 1
ATOM 844 N N . ASP A 1 104 ? -3.852 -11.474 8.461 1.00 97.44 104 ASP A N 1
ATOM 845 C CA . ASP A 1 104 ? -3.615 -10.095 8.062 1.00 97.44 104 ASP A CA 1
ATOM 846 C C . ASP A 1 104 ? -4.617 -9.691 6.968 1.00 97.44 104 ASP A C 1
ATOM 848 O O . ASP A 1 104 ? -4.857 -10.427 6.004 1.00 97.44 104 ASP A O 1
ATOM 852 N N . THR A 1 105 ? -5.216 -8.518 7.147 1.00 96.69 105 THR A N 1
ATOM 853 C CA . THR A 1 105 ? -6.117 -7.875 6.191 1.00 96.69 105 THR A CA 1
ATOM 854 C C . THR A 1 105 ? -5.928 -6.370 6.295 1.00 96.69 105 THR A C 1
ATOM 856 O O . THR A 1 105 ? -5.830 -5.858 7.414 1.00 96.69 105 THR A O 1
ATOM 859 N N . LEU A 1 106 ? -5.955 -5.645 5.176 1.00 97.25 106 LEU A N 1
ATOM 860 C CA . LEU A 1 106 ? -5.849 -4.187 5.215 1.00 97.25 106 LEU A CA 1
ATOM 861 C C . LEU A 1 106 ? -6.642 -3.477 4.122 1.00 97.25 106 LEU A C 1
ATOM 863 O O . LEU A 1 106 ? -6.936 -4.025 3.064 1.00 97.25 106 LEU A O 1
ATOM 867 N N . VAL A 1 107 ? -6.910 -2.201 4.366 1.00 97.25 107 VAL A N 1
ATOM 868 C CA . VAL A 1 107 ? -7.285 -1.243 3.331 1.00 97.25 107 VAL A CA 1
ATOM 869 C C . VAL A 1 107 ? -6.227 -0.151 3.278 1.00 97.25 107 VAL A C 1
ATOM 871 O O . VAL A 1 107 ? -5.675 0.227 4.311 1.00 97.25 107 VAL A O 1
ATOM 874 N N . GLY A 1 108 ? -5.919 0.339 2.082 1.00 97.31 108 GLY A N 1
ATOM 875 C CA . GLY A 1 108 ? -4.938 1.404 1.885 1.00 97.31 108 GLY A CA 1
ATOM 876 C C . GLY A 1 108 ? -5.520 2.553 1.079 1.00 97.31 108 GLY A C 1
ATOM 877 O O . GLY A 1 108 ? -6.439 2.364 0.288 1.00 97.31 108 GLY A O 1
ATOM 878 N N . THR A 1 109 ? -4.973 3.753 1.243 1.00 97.31 109 THR A N 1
ATOM 879 C CA . THR A 1 109 ? -5.378 4.936 0.463 1.00 97.31 109 THR A CA 1
ATOM 880 C C . THR A 1 109 ? -4.723 4.977 -0.923 1.00 97.31 109 THR A C 1
ATOM 882 O O . THR A 1 109 ? -4.425 6.053 -1.436 1.00 97.31 109 THR A O 1
ATOM 885 N N . ASP A 1 110 ? -4.460 3.808 -1.509 1.00 98.06 110 ASP A N 1
ATOM 886 C CA . ASP A 1 110 ? -3.863 3.616 -2.829 1.00 98.06 110 ASP A CA 1
ATOM 887 C C . ASP A 1 110 ? -4.515 2.407 -3.521 1.00 98.06 110 ASP A C 1
ATOM 889 O O . ASP A 1 110 ? -4.765 1.373 -2.899 1.00 98.06 110 ASP A O 1
ATOM 893 N N . SER A 1 111 ? -4.814 2.511 -4.816 1.00 96.88 111 SER A N 1
ATOM 894 C CA . SER A 1 111 ? -5.523 1.458 -5.558 1.00 96.88 111 SER A CA 1
ATOM 895 C C . SER A 1 111 ? -4.721 0.160 -5.711 1.00 96.88 111 SER A C 1
ATOM 897 O O . SER A 1 111 ? -5.310 -0.922 -5.809 1.00 96.88 111 SER A O 1
ATOM 899 N N . HIS A 1 112 ? -3.390 0.238 -5.693 1.00 98.38 112 HIS A N 1
ATOM 900 C CA . HIS A 1 112 ? -2.500 -0.911 -5.843 1.00 98.38 112 HIS A CA 1
ATOM 901 C C . HIS A 1 112 ? -2.218 -1.628 -4.520 1.00 98.38 112 HIS A C 1
ATOM 903 O O . HIS A 1 112 ? -1.451 -2.587 -4.518 1.00 98.38 112 HIS A O 1
ATOM 909 N N . THR A 1 113 ? -2.893 -1.271 -3.414 1.00 98.56 113 THR A N 1
ATOM 910 C CA . THR A 1 113 ? -2.849 -2.051 -2.158 1.00 98.56 113 THR A CA 1
ATOM 911 C C . THR A 1 113 ? -3.161 -3.534 -2.384 1.00 98.56 113 THR A C 1
ATOM 913 O O . THR A 1 113 ? -2.662 -4.395 -1.664 1.00 98.56 113 THR A O 1
ATOM 916 N N . THR A 1 114 ? -3.901 -3.850 -3.449 1.00 98.44 114 THR A N 1
ATOM 917 C CA . THR A 1 114 ? -4.149 -5.214 -3.935 1.00 98.44 114 THR A CA 1
ATOM 918 C C . THR A 1 114 ? -2.887 -6.028 -4.249 1.00 98.44 114 THR A C 1
ATOM 920 O O . THR A 1 114 ? -2.969 -7.253 -4.309 1.00 98.44 114 THR A O 1
ATOM 923 N N . MET A 1 115 ? -1.711 -5.409 -4.400 1.00 98.56 115 MET A N 1
ATOM 924 C CA . MET A 1 115 ? -0.437 -6.109 -4.613 1.00 98.56 115 MET A CA 1
ATOM 925 C C . MET A 1 115 ? -0.113 -7.089 -3.474 1.00 98.56 115 MET A C 1
ATOM 927 O O . MET A 1 115 ? 0.424 -8.169 -3.726 1.00 98.56 115 MET A O 1
ATOM 931 N N . VAL A 1 116 ? -0.504 -6.764 -2.236 1.00 98.56 116 VAL A N 1
ATOM 932 C CA . VAL A 1 116 ? -0.290 -7.625 -1.058 1.00 98.56 116 VAL A CA 1
ATOM 933 C C . VAL A 1 116 ? -1.045 -8.960 -1.150 1.00 98.56 116 VAL A C 1
ATOM 935 O O . VAL A 1 116 ? -0.634 -9.947 -0.540 1.00 98.56 116 VAL A O 1
ATOM 938 N N . ASN A 1 117 ? -2.091 -9.035 -1.984 1.00 98.44 117 ASN A N 1
ATOM 939 C CA . ASN A 1 117 ? -2.874 -10.254 -2.201 1.00 98.44 117 ASN A CA 1
ATOM 940 C C . ASN A 1 117 ? -2.021 -11.392 -2.776 1.00 98.44 117 ASN A C 1
ATOM 942 O O . ASN A 1 117 ? -2.334 -12.562 -2.557 1.00 98.44 117 ASN A O 1
ATOM 946 N N . GLY A 1 118 ? -0.907 -11.072 -3.448 1.00 97.62 118 GLY A N 1
ATOM 947 C CA . GLY A 1 118 ? 0.073 -12.063 -3.900 1.00 97.62 118 GLY A CA 1
ATOM 948 C C . GLY A 1 118 ? 0.737 -12.852 -2.761 1.00 97.62 118 GLY A C 1
ATOM 949 O O . GLY A 1 118 ? 1.223 -13.954 -3.002 1.00 97.62 118 GLY A O 1
ATOM 950 N N . LEU A 1 119 ? 0.716 -12.329 -1.528 1.00 97.94 119 LEU A N 1
ATOM 951 C CA . LEU A 1 119 ? 1.192 -13.001 -0.311 1.00 97.94 119 LEU A CA 1
ATOM 952 C C . LEU A 1 119 ? 0.075 -13.699 0.485 1.00 97.94 119 LEU A C 1
ATOM 954 O O . LEU A 1 119 ? 0.333 -14.231 1.562 1.00 97.94 119 LEU A O 1
ATOM 958 N N . GLY A 1 120 ? -1.166 -13.697 -0.011 1.00 98.00 120 GLY A N 1
ATOM 959 C CA . GLY A 1 120 ? -2.318 -14.271 0.696 1.00 98.00 120 GLY A CA 1
ATOM 960 C C . GLY A 1 120 ? -2.919 -13.371 1.784 1.00 98.00 120 GLY A C 1
ATOM 961 O O . GLY A 1 120 ? -3.778 -13.824 2.535 1.00 98.00 120 GLY A O 1
ATOM 962 N N . VAL A 1 121 ? -2.501 -12.106 1.858 1.00 98.50 121 VAL A N 1
ATOM 963 C CA . VAL A 1 121 ? -3.111 -11.072 2.709 1.00 98.50 121 VAL A CA 1
ATOM 964 C C . VAL A 1 121 ? -4.270 -10.447 1.948 1.00 98.50 121 VAL A C 1
ATOM 966 O O . VAL A 1 121 ? -4.063 -9.989 0.833 1.00 98.50 121 VAL A O 1
ATOM 969 N N . LEU A 1 122 ? -5.477 -10.402 2.516 1.00 97.81 122 LEU A N 1
ATOM 970 C CA . LEU A 1 122 ? -6.621 -9.785 1.837 1.00 97.81 122 LEU A CA 1
ATOM 971 C C . LEU A 1 122 ? -6.576 -8.260 2.005 1.00 97.81 122 LEU A C 1
ATOM 973 O O . LEU A 1 122 ? -6.851 -7.748 3.091 1.00 97.81 122 LEU A O 1
ATOM 977 N N . GLY A 1 123 ? -6.285 -7.530 0.929 1.00 97.62 123 GLY A N 1
ATOM 978 C CA . GLY A 1 123 ? -6.313 -6.074 0.940 1.00 97.62 123 GLY A CA 1
ATOM 979 C C . GLY A 1 123 ? -6.654 -5.404 -0.387 1.00 97.62 123 GLY A C 1
ATOM 980 O O . GLY A 1 123 ? -6.529 -5.975 -1.474 1.00 97.62 123 GLY A O 1
ATOM 981 N N . TRP A 1 124 ? -7.149 -4.170 -0.285 1.00 98.00 124 TRP A N 1
ATOM 982 C CA . TRP A 1 124 ? -7.574 -3.363 -1.429 1.00 98.00 124 TRP A CA 1
ATOM 983 C C . TRP A 1 124 ? -7.511 -1.858 -1.142 1.00 98.00 124 TRP A C 1
ATOM 985 O O . TRP A 1 124 ? -7.372 -1.423 0.002 1.00 98.00 124 TRP A O 1
ATOM 995 N N . GLY A 1 125 ? -7.587 -1.060 -2.207 1.00 97.75 125 GLY A N 1
ATOM 996 C CA . GLY A 1 125 ? -7.585 0.397 -2.119 1.00 97.75 125 GLY A CA 1
ATOM 997 C C . GLY A 1 125 ? -8.954 0.975 -1.763 1.00 97.75 125 GLY A C 1
ATOM 998 O O . GLY A 1 125 ? -9.976 0.518 -2.277 1.00 97.75 125 GLY A O 1
ATOM 999 N N . VAL A 1 126 ? -8.973 2.006 -0.923 1.00 97.31 126 VAL A N 1
ATOM 1000 C CA . VAL A 1 126 ? -10.166 2.773 -0.531 1.00 97.31 126 VAL A CA 1
ATOM 1001 C C . VAL A 1 126 ? -9.879 4.277 -0.557 1.00 97.31 126 VAL A C 1
ATOM 1003 O O . VAL A 1 126 ? -8.731 4.706 -0.683 1.00 97.31 126 VAL A O 1
ATOM 1006 N N . GLY A 1 127 ? -10.924 5.098 -0.442 1.00 95.94 127 GLY A N 1
ATOM 1007 C CA . GLY A 1 127 ? -10.770 6.539 -0.272 1.00 95.94 127 GLY A CA 1
ATOM 1008 C C . GLY A 1 127 ? -10.217 6.910 1.108 1.00 95.94 127 GLY A C 1
ATOM 1009 O O . GLY A 1 127 ? -10.249 6.129 2.059 1.00 95.94 127 GLY A O 1
ATOM 1010 N N . GLY A 1 128 ? -9.707 8.138 1.231 1.00 94.44 128 GLY A N 1
ATOM 1011 C CA . GLY A 1 128 ? -9.142 8.630 2.493 1.00 94.44 128 GLY A CA 1
ATOM 1012 C C . GLY A 1 128 ? -10.158 8.700 3.638 1.00 94.44 128 GLY A C 1
ATOM 1013 O O . GLY A 1 128 ? -9.792 8.463 4.784 1.00 94.44 128 GLY A O 1
ATOM 1014 N N . ILE A 1 129 ? -11.432 8.969 3.334 1.00 93.12 129 ILE A N 1
ATOM 1015 C CA . ILE A 1 129 ? -12.505 9.045 4.338 1.00 93.12 129 ILE A CA 1
ATOM 1016 C C . ILE A 1 129 ? -12.827 7.649 4.874 1.00 93.12 129 ILE A C 1
ATOM 1018 O O . ILE A 1 129 ? -12.945 7.466 6.084 1.00 93.12 129 ILE A O 1
ATOM 1022 N N . GLU A 1 130 ? -12.937 6.655 3.991 1.00 93.81 130 GLU A N 1
ATOM 1023 C CA . GLU A 1 130 ? -13.153 5.262 4.377 1.00 93.81 130 GLU A CA 1
ATOM 1024 C C . GLU A 1 130 ? -11.983 4.744 5.215 1.00 93.81 130 GLU A C 1
ATOM 1026 O O . GLU A 1 130 ? -12.205 4.108 6.244 1.00 93.81 130 GLU A O 1
ATOM 1031 N N . ALA A 1 131 ? -10.746 5.071 4.826 1.00 94.25 131 ALA A N 1
ATOM 1032 C CA . ALA A 1 131 ? -9.565 4.742 5.612 1.00 94.25 131 ALA A CA 1
ATOM 1033 C C . ALA A 1 131 ? -9.596 5.410 6.999 1.00 94.25 131 ALA A C 1
ATOM 1035 O O . ALA A 1 131 ? -9.396 4.725 7.996 1.00 94.25 131 ALA A O 1
ATOM 1036 N N . GLU A 1 132 ? -9.907 6.709 7.099 1.00 92.75 132 GLU A N 1
ATOM 1037 C CA . GLU A 1 132 ? -10.018 7.418 8.387 1.00 92.75 132 GLU A CA 1
ATOM 1038 C C . GLU A 1 132 ? -11.117 6.809 9.278 1.00 92.75 132 GLU A C 1
ATOM 1040 O O . GLU A 1 132 ? -10.909 6.603 10.475 1.00 92.75 132 GLU A O 1
ATOM 1045 N N . ALA A 1 133 ? -12.263 6.442 8.701 1.00 92.62 133 ALA A N 1
ATOM 1046 C CA . ALA A 1 133 ? -13.338 5.763 9.420 1.00 92.62 133 ALA A CA 1
ATOM 1047 C C . ALA A 1 133 ? -12.907 4.373 9.923 1.00 92.62 133 ALA A C 1
ATOM 1049 O O . ALA A 1 133 ? -13.135 4.044 11.092 1.00 92.62 133 ALA A O 1
ATOM 1050 N N . ALA A 1 134 ? -12.234 3.582 9.080 1.00 93.12 134 ALA A N 1
ATOM 1051 C CA . ALA A 1 134 ? -11.687 2.278 9.451 1.00 93.12 134 ALA A CA 1
ATOM 1052 C C . ALA A 1 134 ? -10.658 2.394 10.583 1.00 93.12 134 ALA A C 1
ATOM 1054 O O . ALA A 1 134 ? -10.718 1.642 11.557 1.00 93.12 134 ALA A O 1
ATOM 1055 N N . MET A 1 135 ? -9.773 3.395 10.516 1.00 92.88 135 MET A N 1
ATOM 1056 C CA . MET A 1 135 ? -8.806 3.696 11.576 1.00 92.88 135 MET A CA 1
ATOM 1057 C C . MET A 1 135 ? -9.492 4.008 12.908 1.00 92.88 135 MET A C 1
ATOM 1059 O O . MET A 1 135 ? -8.944 3.692 13.958 1.00 92.88 135 MET A O 1
ATOM 1063 N N . LEU A 1 136 ? -10.694 4.585 12.893 1.00 92.62 136 LEU A N 1
ATOM 1064 C CA . LEU A 1 136 ? -11.488 4.870 14.092 1.00 92.62 136 LEU A CA 1
ATOM 1065 C C . LEU A 1 136 ? -12.402 3.705 14.517 1.00 92.62 136 LEU A C 1
ATOM 1067 O O . LEU A 1 136 ? -13.247 3.871 15.397 1.00 92.62 136 LEU A O 1
ATOM 1071 N N . GLY A 1 137 ? -12.215 2.519 13.931 1.00 90.81 137 GLY A N 1
ATOM 1072 C CA . GLY A 1 137 ? -12.920 1.287 14.286 1.00 90.81 137 GLY A CA 1
ATOM 1073 C C . GLY A 1 137 ? -14.257 1.088 13.582 1.00 90.81 137 GLY A C 1
ATOM 1074 O O . GLY A 1 137 ? -15.000 0.180 13.956 1.00 90.81 137 GLY A O 1
ATOM 1075 N N . GLN A 1 138 ? -14.591 1.909 12.583 1.00 93.75 138 GLN A N 1
ATOM 1076 C CA . GLN A 1 138 ? -15.783 1.679 11.777 1.00 93.75 138 GLN A CA 1
ATOM 1077 C C . GLN A 1 138 ? -15.541 0.498 10.820 1.00 93.75 138 GLN A C 1
ATOM 1079 O O . GLN A 1 138 ? -14.599 0.542 10.028 1.00 93.75 138 GLN A O 1
ATOM 1084 N N . PRO A 1 139 ? -16.382 -0.551 10.837 1.00 92.88 139 PRO A N 1
ATOM 1085 C CA . PRO A 1 139 ? -16.262 -1.646 9.882 1.00 92.88 139 PRO A CA 1
ATOM 1086 C C . PRO A 1 139 ? -16.462 -1.172 8.439 1.00 92.88 139 PRO A C 1
ATOM 1088 O O . PRO A 1 139 ? -17.279 -0.286 8.170 1.00 92.88 139 PRO A O 1
ATOM 1091 N N . MET A 1 140 ? -15.765 -1.811 7.500 1.00 90.81 140 MET A N 1
ATOM 1092 C CA . MET A 1 140 ? -15.984 -1.585 6.072 1.00 90.81 140 MET A CA 1
ATOM 1093 C C . MET A 1 140 ? -17.302 -2.213 5.626 1.00 90.81 140 MET A C 1
ATOM 1095 O O . MET A 1 140 ? -17.545 -3.400 5.838 1.00 90.81 140 MET A O 1
ATOM 1099 N N . THR A 1 141 ? -18.161 -1.414 4.997 1.00 89.75 141 THR A N 1
ATOM 1100 C CA . THR A 1 141 ? -19.423 -1.889 4.424 1.00 89.75 141 THR A CA 1
ATOM 1101 C C . THR A 1 141 ? -19.244 -2.181 2.945 1.00 89.75 141 THR A C 1
ATOM 1103 O O . THR A 1 141 ? -18.934 -1.279 2.169 1.00 89.75 141 THR A O 1
ATOM 1106 N N . MET A 1 142 ? -19.482 -3.428 2.548 1.00 90.62 142 MET A N 1
ATOM 1107 C CA . MET A 1 142 ? -19.441 -3.859 1.153 1.00 90.62 142 MET A CA 1
ATOM 1108 C C . MET A 1 142 ? -20.541 -4.878 0.864 1.00 90.62 142 MET A C 1
ATOM 1110 O O . MET A 1 142 ? -20.977 -5.613 1.751 1.00 90.62 142 MET A O 1
ATOM 1114 N N . VAL A 1 143 ? -20.977 -4.930 -0.393 1.00 94.19 143 VAL A N 1
ATOM 1115 C CA . VAL A 1 143 ? -21.782 -6.049 -0.890 1.00 94.19 143 VAL A CA 1
ATOM 1116 C C . VAL A 1 143 ? -20.886 -7.286 -0.935 1.00 94.19 143 VAL A C 1
ATOM 1118 O O . VAL A 1 143 ? -19.709 -7.173 -1.277 1.00 94.19 143 VAL A O 1
ATOM 1121 N N . ILE A 1 144 ? -21.432 -8.454 -0.585 1.00 95.00 144 ILE A N 1
ATOM 1122 C CA . ILE A 1 144 ? -20.709 -9.724 -0.721 1.00 95.00 144 ILE A CA 1
ATOM 1123 C C . ILE A 1 144 ? -20.341 -9.893 -2.204 1.00 95.00 144 ILE A C 1
ATOM 1125 O O . ILE A 1 144 ? -21.253 -9.962 -3.031 1.00 95.00 144 ILE A O 1
ATOM 1129 N N . PRO A 1 145 ? -19.044 -9.916 -2.556 1.00 94.56 145 PRO A N 1
ATOM 1130 C CA . PRO A 1 145 ? -18.631 -9.927 -3.947 1.00 94.56 145 PRO A CA 1
ATOM 1131 C C . PRO A 1 145 ? -18.756 -11.333 -4.532 1.00 94.56 145 PRO A C 1
ATOM 1133 O O . PRO A 1 145 ? -18.576 -12.337 -3.840 1.00 94.56 145 PRO A O 1
ATOM 1136 N N . GLU A 1 146 ? -19.008 -11.405 -5.835 1.00 96.50 146 GLU A N 1
ATOM 1137 C CA . GLU A 1 146 ? -18.771 -12.633 -6.586 1.00 96.50 146 GLU A CA 1
ATOM 1138 C C . GLU A 1 146 ? -17.266 -12.919 -6.661 1.00 96.50 146 GLU A C 1
ATOM 1140 O O . GLU A 1 146 ? -16.438 -12.005 -6.685 1.00 96.50 146 GLU A O 1
ATOM 1145 N N . VAL A 1 147 ? -16.902 -14.202 -6.705 1.00 96.69 147 VAL A N 1
ATOM 1146 C CA . VAL A 1 147 ? -15.503 -14.638 -6.784 1.00 96.69 147 VAL A CA 1
ATOM 1147 C C . VAL A 1 147 ? -15.263 -15.313 -8.128 1.00 96.69 147 VAL A C 1
ATOM 1149 O O . VAL A 1 147 ? -15.721 -16.431 -8.367 1.00 96.69 147 VAL A O 1
ATOM 1152 N N . VAL A 1 148 ? -14.511 -14.641 -9.000 1.00 96.94 148 VAL A N 1
ATOM 1153 C CA . VAL A 1 148 ? -14.114 -15.176 -10.309 1.00 96.94 148 VAL A CA 1
ATOM 1154 C C . VAL A 1 148 ? -12.826 -15.986 -10.162 1.00 96.94 148 VAL A C 1
ATOM 1156 O O . VAL A 1 148 ? -11.759 -15.451 -9.867 1.00 96.94 148 VAL A O 1
ATOM 1159 N N . GLY A 1 149 ? -12.918 -17.300 -10.371 1.00 97.44 149 GLY A N 1
ATOM 1160 C CA . GLY A 1 149 ? -11.769 -18.203 -10.307 1.00 97.44 149 GLY A CA 1
ATOM 1161 C C . GLY A 1 149 ? -10.941 -18.194 -11.594 1.00 97.44 149 GLY A C 1
ATOM 1162 O O . GLY A 1 149 ? -11.413 -18.639 -12.639 1.00 97.44 149 GLY A O 1
ATOM 1163 N N . VAL A 1 150 ? -9.676 -17.772 -11.512 1.00 96.75 150 VAL A N 1
ATOM 1164 C CA . VAL A 1 150 ? -8.716 -17.843 -12.628 1.00 96.75 150 VAL A CA 1
ATOM 1165 C C . VAL A 1 150 ? -7.813 -19.062 -12.455 1.00 96.75 150 VAL A C 1
ATOM 1167 O O . VAL A 1 150 ? -6.927 -19.086 -11.602 1.00 96.75 150 VAL A O 1
ATOM 1170 N N . ARG A 1 151 ? -8.022 -20.099 -13.273 1.00 97.06 151 ARG A N 1
ATOM 1171 C CA . ARG A 1 151 ? -7.200 -21.317 -13.239 1.00 97.06 151 ARG A CA 1
ATOM 1172 C C . ARG A 1 151 ? -5.988 -21.181 -14.160 1.00 97.06 151 ARG A C 1
ATOM 1174 O O . ARG A 1 151 ? -6.121 -21.265 -15.378 1.00 97.06 151 ARG A O 1
ATOM 1181 N N . LEU A 1 152 ? -4.800 -21.064 -13.574 1.00 96.12 152 LEU A N 1
ATOM 1182 C CA . LEU A 1 152 ? -3.537 -21.114 -14.313 1.00 96.12 152 LEU A CA 1
ATOM 1183 C C . LEU A 1 152 ? -3.146 -22.572 -14.594 1.00 96.12 152 LEU A C 1
ATOM 1185 O O . LEU A 1 152 ? -3.200 -23.424 -13.707 1.00 96.12 152 LEU A O 1
ATOM 1189 N N . THR A 1 153 ? -2.771 -22.875 -15.837 1.00 96.88 153 THR A N 1
ATOM 1190 C CA . THR A 1 153 ? -2.323 -24.214 -16.255 1.00 96.88 153 THR A CA 1
ATOM 1191 C C . THR A 1 153 ? -1.076 -24.118 -17.131 1.00 96.88 153 THR A C 1
ATOM 1193 O O . THR A 1 153 ? -0.797 -23.070 -17.711 1.00 96.88 153 THR A O 1
ATOM 1196 N N . GLY A 1 154 ? -0.319 -25.213 -17.232 1.00 96.31 154 GLY A N 1
ATOM 1197 C CA . GLY A 1 154 ? 0.922 -25.251 -18.006 1.00 96.31 154 GLY A CA 1
ATOM 1198 C C . GLY A 1 154 ? 2.101 -24.589 -17.287 1.00 96.31 154 GLY A C 1
ATOM 1199 O O . GLY A 1 154 ? 2.172 -24.583 -16.061 1.00 96.31 154 GLY A O 1
ATOM 1200 N N . ARG A 1 155 ? 3.057 -24.079 -18.069 1.00 96.06 155 ARG A N 1
ATOM 1201 C CA . ARG A 1 155 ? 4.261 -23.385 -17.591 1.00 96.06 155 ARG A CA 1
ATOM 1202 C C . ARG A 1 155 ? 4.558 -22.186 -18.485 1.00 96.06 155 ARG A C 1
ATOM 1204 O O . ARG A 1 155 ? 4.318 -22.259 -19.690 1.00 96.06 155 ARG A O 1
ATOM 1211 N N . LEU A 1 156 ? 5.108 -21.120 -17.909 1.00 95.81 156 LEU A N 1
ATOM 1212 C CA . LEU A 1 156 ? 5.607 -19.984 -18.683 1.00 95.81 156 LEU A CA 1
ATOM 1213 C C . LEU A 1 156 ? 6.773 -20.421 -19.585 1.00 95.81 156 LEU A C 1
ATOM 1215 O O . LEU A 1 156 ? 7.563 -21.297 -19.222 1.00 95.81 156 LEU A O 1
ATOM 1219 N N . GLY A 1 157 ? 6.861 -19.830 -20.777 1.00 95.62 157 GLY A N 1
ATOM 1220 C CA . GLY A 1 157 ? 7.991 -20.040 -21.682 1.00 95.62 157 GLY A CA 1
ATOM 1221 C C . GLY A 1 157 ? 9.280 -19.442 -21.114 1.00 95.62 157 GLY A C 1
ATOM 1222 O O . GLY A 1 157 ? 9.231 -18.518 -20.310 1.00 95.62 157 GLY A O 1
ATOM 1223 N N . ALA A 1 158 ? 10.441 -19.929 -21.561 1.00 96.25 158 ALA A N 1
ATOM 1224 C CA . ALA A 1 158 ? 11.742 -19.515 -21.014 1.00 96.25 158 ALA A CA 1
ATOM 1225 C C . ALA A 1 158 ? 12.046 -18.010 -21.157 1.00 96.25 158 ALA A C 1
ATOM 1227 O O . ALA A 1 158 ? 12.883 -17.484 -20.431 1.00 96.25 158 ALA A O 1
ATOM 1228 N N . HIS A 1 159 ? 11.378 -17.329 -22.089 1.00 97.12 159 HIS A N 1
ATOM 1229 C CA . HIS A 1 159 ? 11.537 -15.895 -22.341 1.00 97.12 159 HIS A CA 1
ATOM 1230 C C . HIS A 1 159 ? 10.387 -15.047 -21.787 1.00 97.12 159 HIS A C 1
ATOM 1232 O O . HIS A 1 159 ? 10.435 -13.829 -21.912 1.00 97.12 159 HIS A O 1
ATOM 1238 N N . ALA A 1 160 ? 9.354 -15.669 -21.211 1.00 97.62 160 ALA A N 1
ATOM 1239 C CA . ALA A 1 160 ? 8.228 -14.944 -20.641 1.00 97.62 160 ALA A CA 1
ATOM 1240 C C . ALA A 1 160 ? 8.593 -14.394 -19.257 1.00 97.62 160 ALA A C 1
ATOM 1242 O O . ALA A 1 160 ? 9.196 -15.081 -18.430 1.00 97.62 160 ALA A O 1
ATOM 1243 N N . THR A 1 161 ? 8.189 -13.157 -19.004 1.00 97.81 161 THR A N 1
ATOM 1244 C CA . THR A 1 161 ? 8.406 -12.431 -17.753 1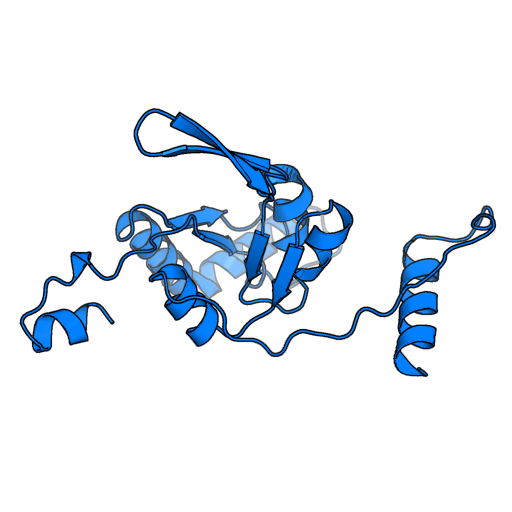.00 97.81 161 THR A CA 1
ATOM 1245 C C . THR A 1 161 ? 7.127 -12.371 -16.914 1.00 97.81 161 THR A C 1
ATOM 1247 O O . THR A 1 161 ? 6.026 -12.662 -17.386 1.00 97.81 161 THR A O 1
ATOM 1250 N N . ALA A 1 162 ? 7.251 -11.949 -15.652 1.00 96.25 162 ALA A N 1
ATOM 1251 C CA . ALA A 1 162 ? 6.089 -11.652 -14.812 1.00 96.25 162 ALA A CA 1
ATOM 1252 C C . ALA A 1 162 ? 5.206 -10.543 -15.419 1.00 96.25 162 ALA A C 1
ATOM 1254 O O . ALA A 1 162 ? 3.981 -10.601 -15.308 1.00 96.25 162 ALA A O 1
ATOM 1255 N N . THR A 1 163 ? 5.820 -9.576 -16.112 1.00 98.00 163 THR A N 1
ATOM 1256 C CA . THR A 1 163 ? 5.120 -8.496 -16.8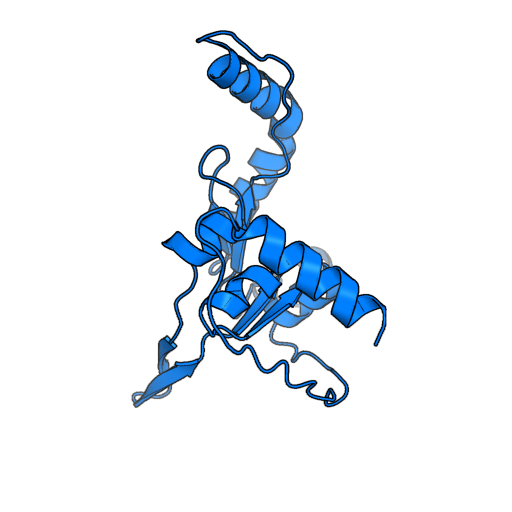17 1.00 98.00 163 THR A CA 1
ATOM 1257 C C . THR A 1 163 ? 4.261 -9.036 -17.959 1.00 98.00 163 THR A C 1
ATOM 1259 O O . THR A 1 163 ? 3.103 -8.646 -18.093 1.00 98.00 163 THR A O 1
ATOM 1262 N N . ASP A 1 164 ? 4.780 -9.988 -18.738 1.00 97.94 164 ASP A N 1
ATOM 1263 C CA . ASP A 1 164 ? 4.010 -10.611 -19.823 1.00 97.94 164 ASP A CA 1
ATOM 1264 C C . ASP A 1 164 ? 2.777 -11.339 -19.273 1.00 97.94 164 ASP A C 1
ATOM 1266 O O . ASP A 1 164 ? 1.673 -11.207 -19.808 1.00 97.94 164 ASP A O 1
ATOM 1270 N N . LEU A 1 165 ? 2.944 -12.060 -18.157 1.00 97.12 165 LEU A N 1
ATOM 1271 C CA . LEU A 1 165 ? 1.841 -12.750 -17.492 1.00 97.12 165 LEU A CA 1
ATOM 1272 C C . LEU A 1 165 ? 0.782 -11.766 -16.973 1.00 97.12 165 LEU A C 1
ATOM 1274 O O . LEU A 1 165 ? -0.400 -11.944 -17.271 1.00 97.12 165 LEU A O 1
ATOM 1278 N N . VAL A 1 166 ? 1.171 -10.735 -16.213 1.00 97.69 166 VAL A N 1
ATOM 1279 C CA . VAL A 1 166 ? 0.197 -9.806 -15.610 1.00 97.69 166 VAL A CA 1
ATOM 1280 C C . VAL A 1 166 ? -0.548 -8.992 -16.669 1.00 97.69 166 VAL A C 1
ATOM 1282 O O . VAL A 1 166 ? -1.755 -8.793 -16.533 1.00 97.69 166 VAL A O 1
ATOM 1285 N N . LEU A 1 167 ? 0.116 -8.584 -17.757 1.00 98.38 167 LEU A N 1
ATOM 1286 C CA . LEU A 1 167 ? -0.540 -7.886 -18.867 1.00 98.38 167 LEU A CA 1
ATOM 1287 C C . LEU A 1 167 ? -1.527 -8.798 -19.603 1.00 98.38 167 LEU A C 1
ATOM 1289 O O . LEU A 1 167 ? -2.644 -8.369 -19.890 1.00 98.38 167 LEU A O 1
ATOM 1293 N N . THR A 1 168 ? -1.162 -10.064 -19.829 1.00 97.19 168 THR A N 1
ATOM 1294 C CA . THR A 1 168 ? -2.059 -11.057 -20.443 1.00 97.19 168 THR A CA 1
ATOM 1295 C C . THR A 1 168 ? -3.306 -11.279 -19.585 1.00 97.19 168 THR A C 1
ATOM 1297 O O . THR A 1 168 ? -4.428 -11.228 -20.088 1.00 97.19 168 THR A O 1
ATOM 1300 N N . LEU A 1 169 ? -3.136 -11.470 -18.272 1.00 97.38 169 LEU A N 1
ATOM 1301 C CA . LEU A 1 169 ? -4.262 -11.638 -17.347 1.00 97.38 169 LEU A CA 1
ATOM 1302 C C . LEU A 1 169 ? -5.132 -10.379 -17.266 1.00 97.38 169 LEU A C 1
ATOM 1304 O O . LEU A 1 169 ? -6.355 -10.488 -17.248 1.00 97.38 169 LEU A O 1
ATOM 1308 N N . THR A 1 170 ? -4.518 -9.194 -17.267 1.00 98.25 170 THR A N 1
ATOM 1309 C CA . THR A 1 170 ? -5.236 -7.910 -17.266 1.00 98.25 170 THR A CA 1
ATOM 1310 C C . THR A 1 170 ? -6.104 -7.767 -18.513 1.00 98.25 170 THR A C 1
ATOM 1312 O O . THR A 1 170 ? -7.273 -7.398 -18.412 1.00 98.25 170 THR A O 1
ATOM 1315 N N . GLU A 1 171 ? -5.562 -8.085 -19.691 1.00 98.38 171 GLU A N 1
ATOM 1316 C CA . GLU A 1 171 ? -6.317 -8.052 -20.943 1.00 98.38 171 GLU A CA 1
ATOM 1317 C C . GLU A 1 171 ? -7.493 -9.038 -20.916 1.00 98.38 171 GLU A C 1
ATOM 1319 O O . GLU A 1 171 ? -8.613 -8.668 -21.272 1.00 98.38 171 GLU A O 1
ATOM 1324 N N . MET A 1 172 ? -7.255 -10.279 -20.477 1.00 97.88 172 MET A N 1
ATOM 1325 C CA . MET A 1 172 ? -8.289 -11.314 -20.390 1.00 97.88 172 MET A CA 1
ATOM 1326 C C . MET A 1 172 ? -9.420 -10.919 -19.437 1.00 97.88 172 MET A C 1
ATOM 1328 O O . MET A 1 172 ? -10.586 -10.998 -19.816 1.00 97.88 172 MET A O 1
ATOM 1332 N N . LEU A 1 173 ? -9.084 -10.464 -18.227 1.00 97.56 173 LEU A N 1
ATOM 1333 C CA . LEU A 1 173 ? -10.066 -10.085 -17.207 1.00 97.56 173 LEU A CA 1
ATOM 1334 C C . LEU A 1 173 ? -10.851 -8.830 -17.584 1.00 97.56 173 LEU A C 1
ATOM 1336 O O . LEU A 1 173 ? -12.001 -8.701 -17.193 1.00 97.56 173 LEU A O 1
ATOM 1340 N N . ARG A 1 174 ? -10.270 -7.923 -18.377 1.00 97.75 174 ARG A N 1
ATOM 1341 C CA . ARG A 1 174 ? -10.982 -6.740 -18.878 1.00 97.75 174 ARG A CA 1
ATOM 1342 C C . ARG A 1 174 ? -12.000 -7.064 -19.981 1.00 97.75 174 ARG A C 1
ATOM 1344 O O . ARG A 1 174 ? -12.881 -6.248 -20.233 1.00 97.75 174 ARG A O 1
ATOM 1351 N N . LYS A 1 175 ? -11.850 -8.200 -20.671 1.00 96.94 175 LYS A N 1
ATOM 1352 C CA . LYS A 1 175 ? -12.784 -8.672 -21.711 1.00 96.94 175 LYS A CA 1
ATOM 1353 C C . LYS A 1 175 ? -13.936 -9.521 -21.159 1.00 96.94 175 LYS A C 1
ATOM 1355 O O . LYS A 1 175 ? -14.890 -9.741 -21.900 1.00 96.94 175 LYS A O 1
ATOM 1360 N N . HIS A 1 176 ? -13.794 -10.046 -19.942 1.00 92.19 176 HIS A N 1
ATOM 1361 C CA . HIS A 1 176 ? -14.809 -10.841 -19.250 1.00 92.19 176 HIS A CA 1
ATOM 1362 C C . HIS A 1 176 ? -15.972 -9.959 -18.791 1.00 92.19 176 HIS A C 1
ATOM 1364 O O . HIS A 1 176 ? -17.122 -10.412 -18.978 1.00 92.19 176 HIS A O 1
#

Organism: NCBI:txid410659

Foldseek 3Di:
DLVVCVVVVHHSLLLAFPAAAEAEDEVQFDQPDDDDPCSVVVSVVVSCVVCVVVVVVLVVVPVSHDRYYYHDPPPDDPLVCCQPPVAPQWDWDQDPNDTDIDGAEDEDCDQVQCSNVVVVHHYGYDHPVQRSCVRSVNDDDDDPDDDDDDDDDDDDDPPDDPVNVVVVVVVVVVVD